Protein AF-A0A7J6NWR9-F1 (afdb_monomer_lite)

pLDDT: mean 88.53, std 12.67, range [28.81, 97.44]

Secondary structure (DSSP, 8-state):
-HHHHHHHHHHHHH-TTEEEEEEEE-TTTSTT-EEEEEEEETTT--EEEEEEEE-GGGEEEEEPTTS-EEEEE-HHHHHHHHHHHHTT--EEEEEHHHHHHS-HHHHHHHHHHHHHHHHTTPPPGGGS----

Foldseek 3Di:
DVLCVLVQVLCCVPPVQWGKDAQQDPCVPPNPDTARIFTAGPPVRHGLETEHEDDPQQWDWDQDPVRDTDIDGDPVVVVSVVVCVVVVHQYQYADVVVLVPDDPVCNNVLVVVQVVCSSVVHDGPNPPGPDD

Structure (mmCIF, N/CA/C/O backbone):
data_AF-A0A7J6NWR9-F1
#
_entry.id   AF-A0A7J6NWR9-F1
#
loop_
_atom_site.group_PDB
_atom_site.id
_atom_site.type_symbol
_atom_site.label_atom_id
_atom_site.label_alt_id
_atom_site.label_comp_id
_atom_site.label_asym_id
_atom_site.label_entity_id
_atom_site.label_seq_id
_atom_site.pdbx_PDB_ins_code
_atom_site.Cartn_x
_atom_site.Cartn_y
_atom_site.Cartn_z
_atom_site.occupancy
_atom_site.B_iso_or_equiv
_atom_site.auth_seq_id
_atom_site.auth_comp_id
_atom_site.auth_asym_id
_atom_site.auth_atom_id
_atom_site.pdbx_PDB_model_num
ATOM 1 N N . ASP A 1 1 ? 7.033 -8.228 5.589 1.00 71.69 1 ASP A N 1
ATOM 2 C CA . ASP A 1 1 ? 7.794 -8.089 6.857 1.00 71.69 1 ASP A CA 1
ATOM 3 C C . ASP A 1 1 ? 8.471 -6.745 7.090 1.00 71.69 1 ASP A C 1
ATOM 5 O O . ASP A 1 1 ? 8.156 -6.108 8.085 1.00 71.69 1 ASP A O 1
ATOM 9 N N . GLU A 1 2 ? 9.401 -6.280 6.249 1.00 83.56 2 GLU A N 1
ATOM 10 C CA . GLU A 1 2 ? 10.124 -5.022 6.541 1.00 83.56 2 GLU A CA 1
ATOM 11 C C . GLU A 1 2 ? 9.234 -3.775 6.543 1.00 83.56 2 GLU A C 1
ATOM 13 O O . GLU A 1 2 ? 9.378 -2.939 7.428 1.00 83.56 2 GLU A O 1
ATOM 18 N N . VAL A 1 3 ? 8.306 -3.663 5.585 1.00 87.50 3 VAL A N 1
ATOM 19 C CA . VAL A 1 3 ? 7.339 -2.551 5.535 1.00 87.50 3 VAL A CA 1
ATOM 20 C C . VAL A 1 3 ? 6.500 -2.528 6.814 1.00 87.50 3 VAL A C 1
ATOM 22 O O . VAL A 1 3 ? 6.427 -1.498 7.472 1.00 87.50 3 VAL A O 1
ATOM 25 N N . LEU A 1 4 ? 5.966 -3.682 7.230 1.00 89.19 4 LEU A N 1
ATOM 26 C CA . LEU A 1 4 ? 5.224 -3.842 8.487 1.00 89.19 4 LEU A CA 1
ATOM 27 C C . LEU A 1 4 ? 6.013 -3.358 9.712 1.00 89.19 4 LEU A C 1
ATOM 29 O O . LEU A 1 4 ? 5.463 -2.641 10.545 1.00 89.19 4 LEU A O 1
ATOM 33 N N . ARG A 1 5 ? 7.302 -3.712 9.814 1.00 89.75 5 ARG A N 1
ATOM 34 C CA . ARG A 1 5 ? 8.158 -3.317 10.950 1.00 89.75 5 ARG A CA 1
ATOM 35 C C . ARG A 1 5 ? 8.305 -1.805 11.097 1.00 89.75 5 ARG A C 1
ATOM 37 O O . ARG A 1 5 ? 8.461 -1.336 12.218 1.00 89.75 5 ARG A O 1
ATOM 44 N N . GLU A 1 6 ? 8.279 -1.061 9.994 1.00 91.25 6 GLU A N 1
ATOM 45 C CA . GLU A 1 6 ? 8.375 0.404 10.010 1.00 91.25 6 GLU A CA 1
ATOM 46 C C . GLU A 1 6 ? 6.980 1.063 10.084 1.00 91.25 6 GLU A C 1
ATOM 48 O O . GLU A 1 6 ? 6.818 2.112 10.708 1.00 91.25 6 GLU A O 1
ATOM 53 N N . LEU A 1 7 ? 5.953 0.427 9.508 1.00 92.94 7 LEU A N 1
ATOM 54 C CA . LEU A 1 7 ? 4.581 0.933 9.454 1.00 92.94 7 LEU A CA 1
ATOM 55 C C . LEU A 1 7 ? 3.865 0.862 10.810 1.00 92.94 7 LEU A C 1
ATOM 57 O O . LEU A 1 7 ? 3.240 1.836 11.214 1.00 92.94 7 LEU A O 1
ATOM 61 N N . VAL A 1 8 ? 3.974 -0.255 11.536 1.00 94.31 8 VAL A N 1
ATOM 62 C CA . VAL A 1 8 ? 3.314 -0.440 12.844 1.00 94.31 8 VAL A CA 1
ATOM 63 C C . VAL A 1 8 ? 3.684 0.649 13.864 1.00 94.31 8 VAL A C 1
ATOM 65 O O . VAL A 1 8 ? 2.764 1.275 14.397 1.00 94.31 8 VAL A O 1
ATOM 68 N N . PRO A 1 9 ? 4.975 0.938 14.143 1.00 93.38 9 PRO A N 1
ATOM 69 C CA . PRO A 1 9 ? 5.323 2.001 15.086 1.00 93.38 9 PRO A CA 1
ATOM 70 C C . PRO A 1 9 ? 4.899 3.382 14.573 1.00 93.38 9 PRO A C 1
ATOM 72 O O . PRO A 1 9 ? 4.400 4.191 15.347 1.00 93.38 9 PRO A O 1
ATOM 75 N N . LEU A 1 10 ? 5.025 3.648 13.267 1.00 93.31 10 LEU A N 1
ATOM 76 C CA . LEU A 1 10 ? 4.580 4.912 12.677 1.00 93.31 10 LEU A CA 1
ATOM 77 C C . LEU A 1 10 ? 3.078 5.151 12.894 1.00 93.31 10 LEU A C 1
ATOM 79 O O . LEU A 1 10 ? 2.683 6.242 13.305 1.00 93.31 10 LEU A O 1
ATOM 83 N N . VAL A 1 11 ? 2.254 4.136 12.625 1.00 94.31 11 VAL A N 1
ATOM 84 C CA . VAL A 1 11 ? 0.794 4.214 12.757 1.00 94.31 11 VAL A CA 1
ATOM 85 C C . VAL A 1 11 ? 0.387 4.349 14.215 1.00 94.31 11 VAL A C 1
ATOM 87 O O . VAL A 1 11 ? -0.440 5.198 14.530 1.00 94.31 11 VAL A O 1
ATOM 90 N N . SER A 1 12 ? 1.014 3.588 15.114 1.00 92.94 12 SER A N 1
ATOM 91 C CA . SER A 1 12 ? 0.764 3.713 16.552 1.00 92.94 12 SER A CA 1
ATOM 92 C C . SER A 1 12 ? 1.051 5.125 17.075 1.00 92.94 12 SER A C 1
ATOM 94 O O . SER A 1 12 ? 0.308 5.619 17.922 1.00 92.94 12 SER A O 1
ATOM 96 N N . ASP A 1 13 ? 2.103 5.774 16.570 1.00 93.12 13 ASP A N 1
ATOM 97 C CA . ASP A 1 13 ? 2.527 7.097 17.034 1.00 93.12 13 ASP A CA 1
ATOM 98 C C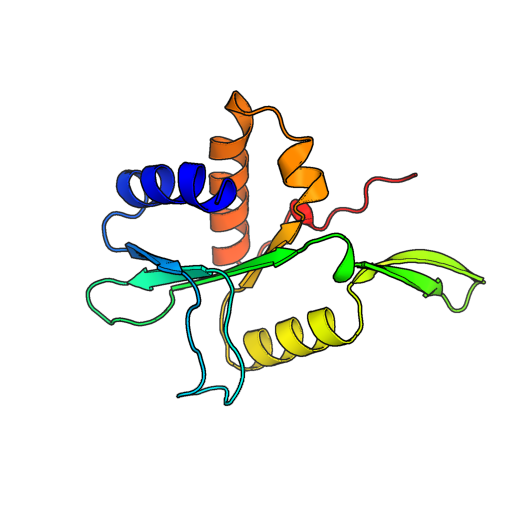 . ASP A 1 13 ? 1.670 8.235 16.452 1.00 93.12 13 ASP A C 1
ATOM 100 O O . ASP A 1 13 ? 1.339 9.186 17.160 1.00 93.12 13 ASP A O 1
ATOM 104 N N . LEU A 1 14 ? 1.330 8.172 15.159 1.00 91.44 14 LEU A N 1
ATOM 105 C CA . LEU A 1 14 ? 0.682 9.282 14.442 1.00 91.44 14 LEU A CA 1
ATOM 106 C C . LEU A 1 14 ? -0.830 9.117 14.265 1.00 91.44 14 LEU A C 1
ATOM 108 O O . LEU A 1 14 ? -1.548 10.113 14.174 1.00 91.44 14 LEU A O 1
ATOM 112 N N . TYR A 1 15 ? -1.319 7.879 14.226 1.00 92.44 15 TYR A N 1
ATOM 113 C CA . TYR A 1 15 ? -2.712 7.542 13.939 1.00 92.44 15 TYR A CA 1
ATOM 114 C C . TYR A 1 15 ? -3.247 6.565 15.002 1.00 92.44 15 TYR A C 1
ATOM 116 O O . TYR A 1 15 ? -3.603 5.432 14.688 1.00 92.44 15 TYR A O 1
ATOM 124 N N . PRO A 1 16 ? -3.349 6.970 16.285 1.00 92.25 16 PRO A N 1
ATOM 125 C CA . PRO A 1 16 ? -3.623 6.047 17.395 1.00 92.25 16 PRO A CA 1
ATOM 126 C C . PRO A 1 16 ? -4.985 5.335 17.305 1.00 92.25 16 PRO A C 1
ATOM 128 O O . PRO A 1 16 ? -5.174 4.261 17.890 1.00 92.25 16 PRO A O 1
ATOM 131 N N . ARG A 1 17 ? -5.939 5.916 16.565 1.00 95.75 17 ARG A N 1
ATOM 132 C CA . ARG A 1 17 ? -7.258 5.323 16.288 1.00 95.75 17 ARG A CA 1
ATOM 133 C C . ARG A 1 17 ? -7.215 4.212 15.248 1.00 95.75 17 ARG A C 1
ATOM 135 O O . ARG A 1 17 ? -8.175 3.458 15.150 1.00 95.75 17 ARG A O 1
ATOM 142 N N . TRP A 1 18 ? -6.127 4.104 14.500 1.00 96.94 18 TRP A N 1
ATOM 143 C CA . TRP A 1 18 ? -5.966 3.112 13.455 1.00 96.94 18 TRP A CA 1
ATOM 144 C C . TRP A 1 18 ? -5.114 1.943 13.938 1.00 96.94 18 TRP A C 1
ATOM 146 O O . TRP A 1 18 ? -4.326 2.053 14.884 1.00 96.94 18 TRP A O 1
ATOM 156 N N . GLU A 1 19 ? -5.293 0.799 13.297 1.00 96.44 19 GLU A N 1
ATOM 157 C CA . GLU A 1 19 ? -4.421 -0.363 13.417 1.00 96.44 19 GLU A CA 1
ATOM 158 C C . GLU A 1 19 ? -3.961 -0.838 12.043 1.00 96.44 19 GLU A C 1
ATOM 160 O O . GLU A 1 19 ? -4.622 -0.596 11.036 1.00 96.44 19 GLU A O 1
ATOM 165 N N . VAL A 1 20 ? -2.812 -1.512 12.017 1.00 96.88 20 VAL A N 1
ATOM 166 C CA . VAL A 1 20 ? -2.283 -2.144 10.809 1.00 96.88 20 VAL A CA 1
ATOM 167 C C . VAL A 1 20 ? -2.776 -3.584 10.779 1.00 96.88 20 VAL A C 1
ATOM 169 O O . VAL A 1 20 ? -2.491 -4.346 11.702 1.00 96.88 20 VAL A O 1
ATOM 172 N N . VAL A 1 21 ? -3.486 -3.958 9.720 1.00 96.19 21 VAL A N 1
ATOM 173 C CA . VAL A 1 21 ? -3.963 -5.323 9.475 1.00 96.19 21 VAL A CA 1
ATOM 174 C C . VAL A 1 21 ? -3.255 -5.868 8.242 1.00 96.19 21 VAL A C 1
ATOM 176 O O . VAL A 1 21 ? -3.162 -5.173 7.235 1.00 96.19 21 VAL A O 1
ATOM 179 N N . SER A 1 22 ? -2.736 -7.091 8.324 1.00 95.56 22 SER A N 1
ATOM 180 C CA . SER A 1 22 ? -2.167 -7.805 7.179 1.00 95.56 22 SER A CA 1
ATOM 181 C C . SER A 1 22 ? -3.203 -8.668 6.485 1.00 95.56 22 SER A C 1
ATOM 183 O O . SER A 1 22 ? -4.062 -9.222 7.166 1.00 95.56 22 SER A O 1
ATOM 185 N N . GLU A 1 23 ? -3.066 -8.818 5.167 1.00 94.69 23 GLU A N 1
ATOM 186 C CA . GLU A 1 23 ? -3.939 -9.650 4.331 1.00 94.69 23 GLU A CA 1
ATOM 187 C C . GLU A 1 23 ? -5.416 -9.256 4.515 1.00 94.69 23 GLU A C 1
ATOM 189 O O . GLU A 1 23 ? -6.266 -10.061 4.894 1.00 94.69 23 GLU A O 1
ATOM 194 N N . TYR A 1 24 ? -5.717 -7.967 4.315 1.00 95.50 24 TYR A N 1
ATOM 195 C CA . TYR A 1 24 ? -7.057 -7.432 4.537 1.00 95.50 24 TYR A CA 1
ATOM 196 C C . TYR A 1 24 ? -8.002 -7.877 3.418 1.00 95.50 24 TYR A C 1
ATOM 198 O O . TYR A 1 24 ? -7.867 -7.460 2.265 1.00 95.50 24 TYR A O 1
ATOM 206 N N . ASP A 1 25 ? -8.967 -8.721 3.773 1.00 95.50 25 ASP A N 1
ATOM 207 C CA . ASP A 1 25 ? -9.960 -9.259 2.850 1.00 95.50 25 ASP A CA 1
ATOM 208 C C . ASP A 1 25 ? -11.089 -8.249 2.591 1.00 95.50 25 ASP A C 1
ATOM 210 O O . ASP A 1 25 ? -11.853 -7.891 3.491 1.00 95.50 25 ASP A O 1
ATOM 214 N N . LEU A 1 26 ? -11.211 -7.810 1.337 1.00 94.25 26 LEU A N 1
ATOM 215 C CA . LEU A 1 26 ? -12.264 -6.906 0.878 1.00 94.25 26 LEU A CA 1
ATOM 216 C C . LEU A 1 26 ? -13.506 -7.647 0.374 1.00 94.25 26 LEU A C 1
ATOM 218 O O . LEU A 1 26 ? -14.428 -7.001 -0.119 1.00 94.25 26 LEU A O 1
ATOM 222 N N . SER A 1 27 ? -13.575 -8.976 0.489 1.00 91.25 27 SER A N 1
ATOM 223 C CA . SER A 1 27 ? -14.594 -9.799 -0.179 1.00 91.25 27 SER A CA 1
ATOM 224 C C . SER A 1 27 ? -16.047 -9.470 0.169 1.00 91.25 27 SER A C 1
ATOM 226 O O . SER A 1 27 ? -16.946 -9.847 -0.583 1.00 91.25 27 SER A O 1
ATOM 228 N N . SER A 1 28 ? -16.301 -8.762 1.272 1.00 88.94 28 SER A N 1
ATOM 229 C CA . SER A 1 28 ? -17.638 -8.272 1.626 1.00 88.94 28 SER A CA 1
ATOM 230 C C . SER A 1 28 ? -18.168 -7.199 0.664 1.00 88.94 28 SER A C 1
ATOM 232 O O . SER A 1 28 ? -19.377 -7.139 0.448 1.00 88.94 28 SER A O 1
ATOM 234 N N . ASP A 1 29 ? -17.290 -6.391 0.062 1.00 90.69 29 ASP A N 1
ATOM 235 C CA . ASP A 1 29 ? -17.640 -5.350 -0.921 1.00 90.69 29 ASP A CA 1
ATOM 236 C C . ASP A 1 29 ? -17.073 -5.652 -2.322 1.00 90.69 29 ASP A C 1
ATOM 238 O O . ASP A 1 29 ? -17.720 -5.421 -3.352 1.00 90.69 29 ASP A O 1
ATOM 242 N N . VAL A 1 30 ? -15.874 -6.236 -2.368 1.00 92.44 30 VAL A N 1
ATOM 243 C CA . VAL A 1 30 ? -15.134 -6.580 -3.584 1.00 92.44 30 VAL A CA 1
ATOM 244 C C . VAL A 1 30 ? -14.708 -8.052 -3.537 1.00 92.44 30 VAL A C 1
ATOM 246 O O . VAL A 1 30 ? -13.589 -8.363 -3.125 1.00 92.44 30 VAL A O 1
ATOM 249 N N . PRO A 1 31 ? -15.586 -8.984 -3.958 1.00 92.38 31 PRO A N 1
ATOM 250 C CA . PRO A 1 31 ? -15.316 -10.417 -3.890 1.00 92.38 31 PRO A CA 1
ATOM 251 C C . PRO A 1 31 ? -13.990 -10.815 -4.545 1.00 92.38 31 PRO A C 1
ATOM 253 O O . PRO A 1 31 ? -13.750 -10.505 -5.713 1.00 92.38 31 PRO A O 1
ATOM 256 N N . GLY A 1 32 ? -13.159 -11.551 -3.801 1.00 90.75 32 GLY A N 1
ATOM 257 C CA . GLY A 1 32 ? -11.907 -12.115 -4.308 1.00 90.75 32 GLY A CA 1
ATOM 258 C C . GLY A 1 32 ? -10.722 -11.150 -4.332 1.00 90.75 32 GLY A C 1
ATOM 259 O O . GLY A 1 32 ? -9.691 -11.498 -4.905 1.00 90.75 32 GLY A O 1
ATOM 260 N N . VAL A 1 33 ? -10.848 -9.964 -3.729 1.00 93.25 33 VAL A N 1
ATOM 261 C CA . VAL A 1 33 ? -9.732 -9.029 -3.549 1.00 93.25 33 VAL A CA 1
ATOM 262 C C . VAL A 1 33 ? -9.259 -9.072 -2.100 1.00 93.25 33 VAL A C 1
ATOM 264 O O . VAL A 1 33 ? -10.029 -8.826 -1.175 1.00 93.25 33 VAL A O 1
ATOM 267 N N . VAL A 1 34 ? -7.971 -9.353 -1.926 1.00 94.56 34 VAL A N 1
ATOM 268 C CA . VAL A 1 34 ? -7.259 -9.274 -0.650 1.00 94.56 34 VAL A CA 1
ATOM 269 C C . VAL A 1 34 ? -6.091 -8.327 -0.859 1.00 94.56 34 VAL A C 1
ATOM 271 O O . VAL A 1 34 ? -5.340 -8.508 -1.816 1.00 94.56 34 VAL A O 1
ATOM 274 N N . CYS A 1 35 ? -5.961 -7.331 0.011 1.00 94.38 35 CYS A N 1
ATOM 275 C CA . CYS A 1 35 ? -4.830 -6.410 -0.010 1.00 94.38 35 CYS A CA 1
ATOM 276 C C . CYS A 1 35 ? -3.740 -6.879 0.946 1.00 94.38 35 CYS A C 1
ATOM 278 O O . CYS A 1 35 ? -4.047 -7.364 2.039 1.00 94.38 35 CYS A O 1
ATOM 280 N N . ASP A 1 36 ? -2.474 -6.667 0.582 1.00 94.94 36 ASP A N 1
ATOM 281 C CA . ASP A 1 36 ? -1.336 -7.034 1.433 1.00 94.94 36 ASP A CA 1
ATOM 282 C C . ASP A 1 36 ? -1.466 -6.463 2.851 1.00 94.94 36 ASP A C 1
ATOM 284 O O . ASP A 1 36 ? -1.188 -7.150 3.838 1.00 94.94 36 ASP A O 1
ATOM 288 N N . LEU A 1 37 ? -1.883 -5.198 2.959 1.00 96.50 37 LEU A N 1
ATOM 289 C CA . LEU A 1 37 ? -1.997 -4.458 4.210 1.00 96.50 37 LEU A CA 1
ATOM 290 C C . LEU A 1 37 ? -3.176 -3.470 4.169 1.00 96.50 37 LEU A C 1
ATOM 292 O O . LEU A 1 37 ? -3.537 -2.940 3.119 1.00 96.50 37 LEU A O 1
ATOM 296 N N . ALA A 1 38 ? -3.726 -3.144 5.336 1.00 97.00 38 ALA A N 1
ATOM 297 C CA . ALA A 1 38 ? -4.682 -2.055 5.510 1.00 97.00 38 ALA A CA 1
ATOM 298 C C . ALA A 1 38 ? -4.439 -1.292 6.817 1.00 97.00 38 ALA A C 1
ATOM 300 O O . ALA A 1 38 ? -4.062 -1.873 7.837 1.00 97.00 38 ALA A O 1
ATOM 301 N N . LEU A 1 39 ? -4.695 0.015 6.788 1.00 97.38 39 LEU A N 1
ATOM 302 C CA . LEU A 1 39 ? -4.893 0.839 7.974 1.00 97.38 39 LEU A CA 1
ATOM 303 C C . LEU A 1 39 ? -6.392 0.899 8.251 1.00 97.38 39 LEU A C 1
ATOM 305 O O . LEU A 1 39 ? -7.157 1.383 7.419 1.00 97.38 39 LEU A O 1
ATOM 309 N N . VAL A 1 40 ? -6.809 0.381 9.401 1.00 97.44 40 VAL A N 1
ATOM 310 C CA . VAL A 1 40 ? -8.222 0.187 9.746 1.00 97.44 40 VAL A CA 1
ATOM 311 C C . VAL A 1 40 ? -8.562 1.020 10.970 1.00 97.44 40 VAL A C 1
ATOM 313 O O . VAL A 1 40 ? -7.839 0.966 11.966 1.00 97.44 40 VAL A O 1
ATOM 316 N N . ASP A 1 41 ? -9.666 1.765 10.935 1.00 96.56 41 ASP A N 1
ATOM 317 C CA . ASP A 1 41 ? -10.157 2.449 12.130 1.00 96.56 41 ASP A CA 1
ATOM 318 C C . ASP A 1 41 ? -10.656 1.422 13.159 1.00 96.56 41 ASP A C 1
ATOM 320 O O . ASP A 1 41 ? -11.524 0.586 12.890 1.00 96.56 41 ASP A O 1
ATOM 324 N N . LYS A 1 42 ? -10.102 1.482 14.374 1.00 95.38 42 LYS A N 1
ATOM 325 C CA . LYS A 1 42 ? -10.386 0.521 15.451 1.00 95.38 42 LYS A CA 1
ATOM 326 C C . LYS A 1 42 ? -11.848 0.536 15.899 1.00 95.38 42 LYS A C 1
ATOM 328 O O . LYS A 1 42 ? -12.306 -0.456 16.462 1.00 95.38 42 LYS A O 1
ATOM 333 N N . THR A 1 43 ? -12.562 1.638 15.678 1.00 95.75 43 THR A N 1
ATOM 334 C CA . THR A 1 43 ? -13.947 1.834 16.119 1.00 95.75 43 THR A CA 1
ATOM 335 C C . THR A 1 43 ? -14.926 1.340 15.064 1.00 95.75 43 THR A C 1
ATOM 337 O O . THR A 1 43 ? -15.822 0.559 15.373 1.00 95.75 43 THR A O 1
ATOM 340 N N . THR A 1 44 ? -14.765 1.785 13.817 1.00 95.31 44 THR A N 1
ATOM 341 C CA . THR A 1 44 ? -15.695 1.464 12.721 1.00 95.31 44 THR A CA 1
ATOM 342 C C . THR A 1 44 ? -15.376 0.133 12.047 1.00 95.31 44 THR A C 1
ATOM 344 O O . THR A 1 44 ? -16.228 -0.416 11.344 1.00 95.31 44 THR A O 1
ATOM 347 N N . ARG A 1 45 ? -14.156 -0.386 12.256 1.00 92.81 45 ARG A N 1
ATOM 348 C CA . ARG A 1 45 ? -13.586 -1.551 11.562 1.00 92.81 45 ARG A CA 1
ATOM 349 C C . ARG A 1 45 ? -13.487 -1.372 10.043 1.00 92.81 45 ARG A C 1
ATOM 351 O O . ARG A 1 45 ? -13.285 -2.357 9.334 1.00 92.81 45 ARG A O 1
ATOM 358 N N . GLN A 1 46 ? -13.616 -0.140 9.552 1.00 94.25 46 GLN A N 1
ATOM 359 C CA . GLN A 1 46 ? -13.513 0.188 8.133 1.00 94.25 46 GLN A CA 1
ATOM 360 C C . GLN A 1 46 ? -12.066 0.525 7.752 1.00 94.25 46 GLN A C 1
ATOM 362 O O . GLN A 1 46 ? -11.334 1.082 8.579 1.00 94.25 46 GLN A O 1
ATOM 367 N N . PRO A 1 47 ? -11.636 0.190 6.523 1.00 95.81 47 PRO A N 1
ATOM 368 C CA . PRO A 1 47 ? -10.314 0.549 6.043 1.00 95.81 47 PRO A CA 1
ATOM 369 C C . PRO A 1 47 ? -10.281 2.035 5.662 1.00 95.81 47 PRO A C 1
ATOM 371 O O . PRO A 1 47 ? -11.115 2.522 4.904 1.00 95.81 47 PRO A O 1
ATOM 374 N N . GLU A 1 48 ? -9.282 2.741 6.173 1.00 96.19 48 GLU A N 1
ATOM 375 C CA . GLU A 1 48 ? -9.009 4.152 5.874 1.00 96.19 48 GLU A CA 1
ATOM 376 C C . GLU A 1 48 ? -7.974 4.281 4.749 1.00 96.19 48 GLU A C 1
ATOM 378 O O . GLU A 1 48 ? -8.001 5.217 3.951 1.00 96.19 48 GLU A O 1
ATOM 383 N N . LEU A 1 49 ? -7.065 3.306 4.662 1.00 97.12 49 LEU A N 1
ATOM 384 C CA . LEU A 1 49 ? -6.073 3.195 3.601 1.00 97.12 49 LEU A CA 1
ATOM 385 C C . LEU A 1 49 ? -5.739 1.727 3.353 1.00 97.12 49 LEU A C 1
ATOM 387 O O . LEU A 1 49 ? -5.387 1.003 4.281 1.00 97.12 49 LEU A O 1
ATOM 391 N N . LEU A 1 50 ? -5.782 1.308 2.097 1.00 97.19 50 LEU A N 1
ATOM 392 C CA . LEU A 1 50 ? -5.253 0.025 1.651 1.00 97.19 50 LEU A CA 1
ATOM 393 C C . LEU A 1 50 ? -3.814 0.210 1.176 1.00 97.19 50 LEU A C 1
ATOM 395 O O . LEU A 1 50 ? -3.462 1.266 0.645 1.00 97.19 50 LEU A O 1
ATOM 399 N N . ILE A 1 51 ? -2.977 -0.802 1.376 1.00 96.00 51 ILE A N 1
ATOM 400 C CA . ILE A 1 51 ? -1.562 -0.758 1.024 1.00 96.00 51 ILE A CA 1
ATOM 401 C C . ILE A 1 51 ? -1.176 -2.051 0.296 1.00 96.00 51 ILE A C 1
ATOM 403 O O . ILE A 1 51 ? -1.376 -3.138 0.830 1.00 96.00 51 ILE A O 1
ATOM 407 N N . GLU A 1 52 ? -0.569 -1.916 -0.884 1.00 94.75 52 GLU A N 1
ATOM 408 C CA . GLU A 1 52 ? 0.005 -3.023 -1.670 1.00 94.75 52 GLU A CA 1
ATOM 409 C C . GLU A 1 52 ? 1.531 -2.912 -1.702 1.00 94.75 52 GLU A C 1
ATOM 411 O O . GLU A 1 52 ? 2.075 -1.819 -1.901 1.00 94.75 52 GLU A O 1
ATOM 416 N N . ALA A 1 53 ? 2.236 -4.028 -1.515 1.00 93.00 53 ALA A N 1
ATOM 417 C CA . ALA A 1 53 ? 3.689 -4.099 -1.604 1.00 93.00 53 ALA A CA 1
ATOM 418 C C . ALA A 1 53 ? 4.111 -4.663 -2.969 1.00 93.00 53 ALA A C 1
ATOM 420 O O . ALA A 1 53 ? 4.354 -5.859 -3.151 1.00 93.00 53 ALA A O 1
ATOM 421 N N . ASP A 1 54 ? 4.289 -3.773 -3.941 1.00 92.44 54 ASP A N 1
ATOM 422 C CA . ASP A 1 54 ? 4.596 -4.162 -5.309 1.00 92.44 54 ASP A CA 1
ATOM 423 C C . ASP A 1 54 ? 6.039 -4.679 -5.448 1.00 92.44 54 ASP A C 1
ATOM 425 O O . ASP A 1 54 ? 7.034 -3.947 -5.470 1.00 92.44 54 ASP A O 1
ATOM 429 N N . GLY A 1 55 ? 6.159 -6.003 -5.529 1.00 90.94 55 GLY A N 1
ATOM 430 C CA . GLY A 1 55 ? 7.348 -6.725 -5.988 1.00 90.94 55 GLY A CA 1
ATOM 431 C C . GLY A 1 55 ? 7.666 -6.547 -7.476 1.00 90.94 55 GLY A C 1
ATOM 432 O O . GLY A 1 55 ? 6.826 -6.121 -8.259 1.00 90.94 55 GLY A O 1
ATOM 433 N N . ALA A 1 56 ? 8.856 -6.994 -7.894 1.00 88.56 56 ALA A N 1
ATOM 434 C CA . ALA A 1 56 ? 9.286 -6.990 -9.299 1.00 88.56 56 ALA A CA 1
ATOM 435 C C . ALA A 1 56 ? 8.302 -7.690 -10.261 1.00 88.56 56 ALA A C 1
ATOM 437 O O . ALA A 1 56 ? 8.217 -7.312 -11.422 1.00 88.56 56 ALA A O 1
ATOM 438 N N . ALA A 1 57 ? 7.545 -8.682 -9.777 1.00 90.44 57 ALA A N 1
ATOM 439 C CA . ALA A 1 57 ? 6.537 -9.395 -10.562 1.00 90.44 57 ALA A CA 1
ATOM 440 C C . ALA A 1 57 ? 5.334 -8.525 -10.975 1.00 90.44 57 ALA A C 1
ATOM 442 O O . ALA A 1 57 ? 4.645 -8.882 -11.923 1.00 90.44 57 ALA A O 1
ATOM 443 N N . HIS A 1 58 ? 5.102 -7.397 -10.299 1.00 92.12 58 HIS A N 1
ATOM 444 C CA . HIS A 1 58 ? 4.008 -6.469 -10.600 1.00 92.12 58 HIS A CA 1
ATOM 445 C C . HIS A 1 58 ? 4.377 -5.437 -11.665 1.00 92.12 58 HIS A C 1
ATOM 447 O O . HIS A 1 58 ? 3.543 -4.609 -12.024 1.00 92.12 58 HIS A O 1
ATOM 453 N N . PHE A 1 59 ? 5.616 -5.461 -12.164 1.00 90.81 59 PHE A N 1
ATOM 454 C CA . PHE A 1 59 ? 6.105 -4.506 -13.147 1.00 90.81 59 PHE A CA 1
ATOM 455 C C . PHE A 1 59 ? 6.474 -5.198 -14.456 1.00 90.81 59 PHE A C 1
ATOM 457 O O . PHE A 1 59 ? 7.074 -6.272 -14.480 1.00 90.81 59 PHE A O 1
ATOM 464 N N . VAL A 1 60 ? 6.149 -4.543 -15.565 1.00 92.25 60 VAL A N 1
ATOM 465 C CA . VAL A 1 60 ? 6.456 -4.991 -16.923 1.00 92.25 60 VAL A CA 1
ATOM 466 C C . VAL A 1 60 ? 6.974 -3.824 -17.755 1.00 92.25 60 VAL A C 1
ATOM 468 O O . VAL A 1 60 ? 6.681 -2.659 -17.487 1.00 92.25 60 VAL A O 1
ATOM 471 N N . HIS A 1 61 ? 7.745 -4.129 -18.796 1.00 90.75 61 HIS A N 1
ATOM 472 C CA . HIS A 1 61 ? 8.091 -3.127 -19.796 1.00 90.75 61 HIS A CA 1
ATOM 473 C C . HIS A 1 61 ? 6.925 -2.951 -20.765 1.00 90.75 61 HIS A C 1
ATOM 475 O O . HIS A 1 61 ? 6.669 -3.808 -21.612 1.00 90.75 61 HIS A O 1
ATOM 481 N N . CYS A 1 62 ? 6.237 -1.823 -20.644 1.00 86.56 62 CYS A N 1
ATOM 482 C CA . CYS A 1 62 ? 5.216 -1.399 -21.584 1.00 86.56 62 CYS A CA 1
ATOM 483 C C . CYS A 1 62 ? 5.889 -0.769 -22.805 1.00 86.56 62 CYS A C 1
ATOM 485 O O . CYS A 1 62 ? 6.813 0.035 -22.663 1.00 86.56 62 CYS A O 1
ATOM 487 N N . VAL A 1 63 ? 5.416 -1.135 -23.995 1.00 89.38 63 VAL A N 1
ATOM 488 C CA . VAL A 1 63 ? 5.797 -0.490 -25.255 1.00 89.38 63 VAL A CA 1
ATOM 489 C C . VAL A 1 63 ? 4.681 0.474 -25.628 1.00 89.38 63 VAL A C 1
ATOM 491 O O . VAL A 1 63 ? 3.529 0.055 -25.749 1.00 89.38 63 VAL A O 1
ATOM 494 N N . GLU A 1 64 ? 5.004 1.754 -25.764 1.00 86.50 64 GLU A N 1
ATOM 495 C CA . GLU A 1 64 ? 4.040 2.773 -26.175 1.00 86.50 64 GLU A CA 1
ATOM 496 C C . GLU A 1 64 ? 3.863 2.801 -27.699 1.00 86.50 64 GLU A C 1
ATOM 498 O O . GLU A 1 64 ? 4.633 2.200 -28.451 1.00 86.50 64 GLU A O 1
ATOM 503 N N . SER A 1 65 ? 2.827 3.500 -28.174 1.00 88.81 65 SER A N 1
ATOM 504 C CA . SER A 1 65 ? 2.495 3.590 -29.605 1.00 88.81 65 SER A CA 1
ATOM 505 C C . SER A 1 65 ? 3.605 4.220 -30.454 1.00 88.81 65 SE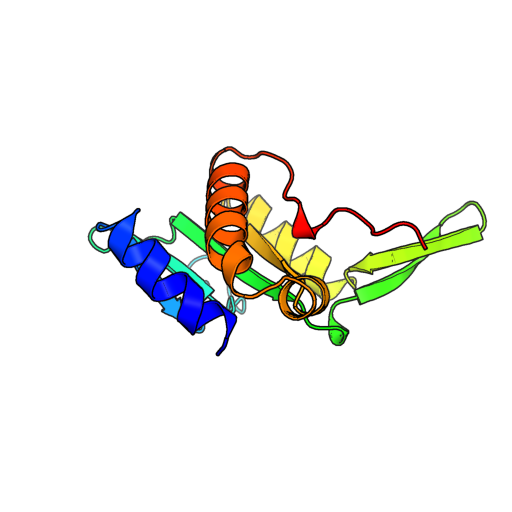R A C 1
ATOM 507 O O . SER A 1 65 ? 3.651 3.992 -31.660 1.00 88.81 65 SER A O 1
ATOM 509 N N . ASP A 1 66 ? 4.492 5.005 -29.839 1.00 90.62 66 ASP A N 1
ATOM 510 C CA . ASP A 1 66 ? 5.673 5.602 -30.472 1.00 90.62 66 ASP A CA 1
ATOM 511 C C . ASP A 1 66 ? 6.905 4.670 -30.467 1.00 90.62 66 ASP A C 1
ATOM 513 O O . ASP A 1 66 ? 7.965 5.031 -30.977 1.00 90.62 66 ASP A O 1
ATOM 517 N N . GLY A 1 67 ? 6.769 3.460 -29.914 1.00 87.06 67 GLY A N 1
ATOM 518 C CA . GLY A 1 67 ? 7.830 2.462 -29.794 1.00 87.06 67 GLY A CA 1
ATOM 519 C C . GLY A 1 67 ? 8.748 2.651 -28.583 1.00 87.06 67 GLY A C 1
ATOM 520 O O . GLY A 1 67 ? 9.635 1.817 -28.368 1.00 87.06 67 GLY A O 1
ATOM 521 N N . SER A 1 68 ? 8.548 3.699 -27.778 1.00 89.94 68 SER A N 1
ATOM 522 C CA . SER A 1 68 ? 9.286 3.892 -26.533 1.00 89.94 68 SER A CA 1
ATOM 523 C C . SER A 1 68 ? 8.934 2.805 -25.513 1.00 89.94 68 SER A C 1
ATOM 525 O O . SER A 1 68 ? 7.866 2.185 -25.554 1.00 89.94 68 SER A O 1
ATOM 527 N N . ARG A 1 69 ? 9.874 2.517 -24.606 1.00 88.38 69 ARG A N 1
ATOM 528 C CA . ARG A 1 69 ? 9.684 1.540 -23.531 1.00 88.38 69 ARG A CA 1
ATOM 529 C C . ARG A 1 69 ? 9.693 2.249 -22.197 1.00 88.38 69 ARG A C 1
ATOM 531 O O . ARG A 1 69 ? 10.642 2.965 -21.893 1.00 88.38 69 ARG A O 1
ATOM 538 N N . ARG A 1 70 ? 8.702 1.953 -21.364 1.00 88.00 70 ARG A N 1
ATOM 539 C CA . ARG A 1 70 ? 8.687 2.380 -19.965 1.00 88.00 70 ARG A CA 1
ATOM 540 C C . ARG A 1 70 ? 8.383 1.217 -19.046 1.00 88.00 70 ARG A C 1
ATOM 542 O O . ARG A 1 70 ? 7.668 0.290 -19.421 1.00 88.00 70 ARG A O 1
ATOM 549 N N . LEU A 1 71 ? 8.929 1.270 -17.838 1.00 86.44 71 LEU A N 1
ATOM 550 C CA . LEU A 1 71 ? 8.473 0.387 -16.778 1.00 86.44 71 LEU A CA 1
ATOM 551 C C . LEU A 1 71 ? 7.075 0.851 -16.350 1.00 86.44 71 LEU A C 1
ATOM 553 O O . LEU A 1 71 ? 6.862 2.029 -16.062 1.00 86.44 71 LEU A O 1
ATOM 557 N N . GLY A 1 72 ? 6.116 -0.062 -16.369 1.00 87.00 72 GLY A N 1
ATOM 558 C CA . GLY A 1 72 ? 4.756 0.153 -15.894 1.00 87.00 72 GLY A CA 1
ATOM 559 C C . GLY A 1 72 ? 4.322 -1.013 -15.023 1.00 87.00 72 GLY A C 1
ATOM 560 O O . GLY A 1 72 ? 5.031 -2.013 -14.920 1.00 87.00 72 GLY A O 1
ATOM 561 N N . GLN A 1 73 ? 3.164 -0.888 -14.386 1.00 89.50 73 GLN A N 1
ATOM 562 C CA . GLN A 1 73 ? 2.554 -2.030 -13.718 1.00 89.50 73 GLN A CA 1
ATOM 563 C C . GLN A 1 73 ? 1.982 -3.007 -14.737 1.00 89.50 73 GLN A C 1
ATOM 565 O O . GLN A 1 73 ? 1.608 -2.629 -15.851 1.00 89.50 73 GLN A O 1
ATOM 570 N N . ASP A 1 74 ? 1.918 -4.272 -14.345 1.00 92.31 74 ASP A N 1
ATOM 571 C CA . ASP A 1 74 ? 1.239 -5.279 -15.137 1.00 92.31 74 ASP A CA 1
ATOM 572 C C . ASP A 1 74 ? -0.284 -5.035 -15.168 1.00 92.31 74 ASP A C 1
ATOM 574 O O . ASP A 1 74 ? -0.858 -4.266 -14.387 1.00 92.31 74 ASP A O 1
ATOM 578 N N . GLY A 1 75 ? -0.965 -5.700 -16.102 1.00 92.19 75 GLY A N 1
ATOM 579 C CA . GLY A 1 75 ? -2.406 -5.523 -16.266 1.00 92.19 75 GLY A CA 1
ATOM 580 C C . GLY A 1 75 ? -3.235 -5.990 -15.064 1.00 92.19 75 GLY A C 1
ATOM 581 O O . GLY A 1 75 ? -4.350 -5.504 -14.889 1.00 92.19 75 GLY A O 1
ATOM 582 N N . LYS A 1 76 ? -2.727 -6.913 -14.237 1.00 92.38 76 LYS A N 1
ATOM 583 C CA . LYS A 1 76 ? -3.446 -7.424 -13.060 1.00 92.38 76 LYS A CA 1
ATOM 584 C C . LYS A 1 76 ? -3.387 -6.412 -11.923 1.00 92.38 76 LYS A C 1
ATOM 586 O O . LYS A 1 76 ? -4.428 -6.103 -11.348 1.00 92.38 76 LYS A O 1
ATOM 591 N N . THR A 1 77 ? -2.208 -5.859 -11.657 1.00 92.56 77 THR A N 1
ATOM 592 C CA . THR A 1 77 ? -1.993 -4.798 -10.675 1.00 92.56 77 THR A CA 1
ATOM 593 C C . THR A 1 77 ? -2.806 -3.559 -11.035 1.00 92.56 77 THR A C 1
ATOM 595 O O . THR A 1 77 ? -3.530 -3.035 -10.189 1.00 92.56 77 THR A O 1
ATOM 598 N N . GLU A 1 78 ? -2.781 -3.125 -12.299 1.00 92.38 78 GLU A N 1
ATOM 599 C CA . GLU A 1 78 ? -3.595 -1.985 -12.748 1.00 92.38 78 GLU A CA 1
ATOM 600 C C . GLU A 1 78 ? -5.101 -2.254 -12.628 1.00 92.38 78 GLU A C 1
ATOM 602 O O . GLU A 1 78 ? -5.865 -1.385 -12.198 1.00 92.38 78 GLU A O 1
ATOM 607 N N . LEU A 1 79 ? -5.550 -3.467 -12.968 1.00 92.44 79 LEU A N 1
ATOM 608 C CA . LEU A 1 79 ? -6.953 -3.845 -12.826 1.00 92.44 79 LEU A CA 1
ATOM 609 C C . LEU A 1 79 ? -7.400 -3.820 -11.358 1.00 92.44 79 LEU A C 1
ATOM 611 O O . LEU A 1 79 ? -8.440 -3.230 -11.062 1.00 92.44 79 LEU A O 1
ATOM 615 N N . LEU A 1 80 ? -6.615 -4.401 -10.445 1.00 92.56 80 LEU A N 1
ATOM 616 C CA . LEU A 1 80 ? -6.889 -4.384 -9.005 1.00 92.56 80 LEU A CA 1
ATOM 617 C C . LEU A 1 80 ? -6.985 -2.948 -8.482 1.00 92.56 80 LEU A C 1
ATOM 619 O O . LEU A 1 80 ? -7.998 -2.570 -7.892 1.00 92.56 80 LEU A O 1
ATOM 623 N N . ARG A 1 81 ? -5.990 -2.110 -8.793 1.00 92.06 81 ARG A N 1
ATOM 624 C CA . ARG A 1 81 ? -5.973 -0.693 -8.401 1.00 92.06 81 ARG A CA 1
ATOM 625 C C . ARG A 1 81 ? -7.208 0.048 -8.892 1.00 92.06 81 ARG A C 1
ATOM 627 O O . ARG A 1 81 ? -7.791 0.847 -8.159 1.00 92.06 81 ARG A O 1
ATOM 634 N N . ARG A 1 82 ? -7.637 -0.217 -10.128 1.00 91.94 82 ARG A N 1
ATOM 635 C CA . ARG A 1 82 ? -8.837 0.400 -10.698 1.00 91.94 82 ARG A CA 1
ATOM 636 C C . ARG A 1 82 ? -10.110 -0.057 -9.992 1.00 91.94 82 ARG A C 1
ATOM 638 O O . ARG A 1 82 ? -10.957 0.787 -9.715 1.00 91.94 82 ARG A O 1
ATOM 645 N N . ILE A 1 83 ? -10.250 -1.349 -9.696 1.00 93.25 83 ILE A N 1
ATOM 646 C CA . ILE A 1 83 ? -11.410 -1.894 -8.972 1.00 93.25 83 ILE A CA 1
ATOM 647 C C . ILE A 1 83 ? -11.523 -1.251 -7.587 1.00 93.25 83 ILE A C 1
ATOM 649 O O . ILE A 1 83 ? -12.584 -0.738 -7.235 1.00 93.25 83 ILE A O 1
ATOM 653 N N . VAL A 1 84 ? -10.418 -1.222 -6.842 1.00 93.62 84 VAL A N 1
ATOM 654 C CA . VAL A 1 84 ? -10.344 -0.650 -5.493 1.00 93.62 84 VAL A CA 1
ATOM 655 C C . VAL A 1 84 ? -10.708 0.842 -5.504 1.00 93.62 84 VAL A C 1
ATOM 657 O O . VAL A 1 84 ? -11.571 1.277 -4.743 1.00 93.62 84 VAL A O 1
ATOM 660 N N . ARG A 1 85 ? -10.150 1.622 -6.442 1.00 91.12 85 ARG A N 1
ATOM 661 C CA . ARG A 1 85 ? -10.475 3.054 -6.593 1.00 91.12 85 ARG A CA 1
ATOM 662 C C . ARG A 1 85 ? -11.930 3.304 -6.984 1.00 91.12 85 ARG A C 1
ATOM 664 O O . ARG A 1 85 ? -12.542 4.236 -6.473 1.00 91.12 85 ARG A O 1
ATOM 671 N N . LEU A 1 86 ? -12.504 2.488 -7.874 1.00 92.50 86 LEU A N 1
ATOM 672 C CA . LEU A 1 86 ? -13.916 2.608 -8.272 1.00 92.50 86 LEU A CA 1
ATOM 673 C C . LEU A 1 86 ? -14.879 2.375 -7.102 1.00 92.50 86 LEU A C 1
ATOM 675 O O . LEU A 1 86 ? -16.002 2.870 -7.132 1.00 92.50 86 LEU A O 1
ATOM 679 N N . ARG A 1 87 ? -14.433 1.644 -6.079 1.00 92.75 87 ARG A N 1
ATOM 680 C CA . ARG A 1 87 ? -15.170 1.400 -4.835 1.00 92.75 87 ARG A CA 1
ATOM 681 C C . ARG A 1 87 ? -14.941 2.476 -3.774 1.00 92.75 87 ARG A C 1
A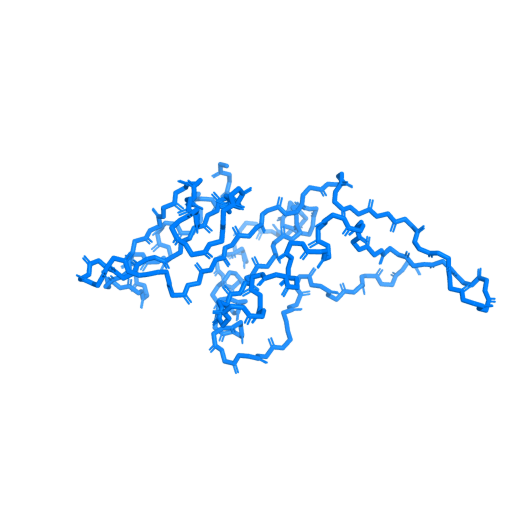TOM 683 O O . ARG A 1 87 ? -15.506 2.400 -2.693 1.00 92.75 87 ARG A O 1
ATOM 690 N N . GLY A 1 88 ? -14.166 3.510 -4.101 1.00 91.50 88 GLY A N 1
ATOM 691 C CA . GLY A 1 88 ? -13.917 4.651 -3.225 1.00 91.50 88 GLY A CA 1
ATOM 692 C C . GLY A 1 88 ? -12.821 4.417 -2.189 1.00 91.50 88 GLY A C 1
ATOM 693 O O . GLY A 1 88 ? -12.603 5.283 -1.345 1.00 91.50 88 GLY A O 1
ATOM 694 N N . TYR A 1 89 ? -12.109 3.292 -2.251 1.00 93.88 89 TYR A N 1
ATOM 695 C CA . TYR A 1 89 ? -10.992 3.043 -1.352 1.00 93.88 89 TYR A CA 1
ATOM 696 C C . TYR A 1 89 ? -9.747 3.827 -1.771 1.00 93.88 89 TYR A C 1
ATOM 698 O O . TYR A 1 89 ? -9.412 3.930 -2.956 1.00 93.88 89 TYR A O 1
ATOM 706 N N . GLN A 1 90 ? -9.024 4.324 -0.770 1.00 94.75 90 GLN A N 1
ATOM 707 C CA . GLN A 1 90 ? -7.682 4.867 -0.942 1.00 94.75 90 GLN A CA 1
ATOM 708 C C . GLN A 1 90 ? -6.672 3.722 -0.987 1.00 94.75 90 GLN A C 1
ATOM 710 O O . GLN A 1 90 ? -6.740 2.803 -0.171 1.00 94.75 90 GLN A O 1
ATOM 715 N N . LEU A 1 91 ? -5.733 3.787 -1.929 1.00 94.88 91 LEU A N 1
ATOM 716 C CA . LEU A 1 91 ? -4.753 2.733 -2.162 1.00 94.88 91 LEU A CA 1
ATOM 717 C C . LEU A 1 91 ? -3.359 3.334 -2.316 1.00 94.88 91 LEU A C 1
ATOM 719 O O . LEU A 1 91 ? -3.097 4.062 -3.276 1.00 94.88 91 LEU A O 1
ATOM 723 N N . LEU A 1 92 ? -2.474 2.995 -1.384 1.00 95.12 92 LEU A N 1
ATOM 724 C CA . LEU A 1 92 ? -1.050 3.286 -1.454 1.00 95.12 92 LEU A CA 1
ATOM 725 C C . LEU A 1 92 ? -0.320 2.058 -1.989 1.00 95.12 92 LEU A C 1
ATOM 727 O O . LEU A 1 92 ? -0.454 0.955 -1.472 1.00 95.12 92 LEU A O 1
ATOM 731 N N . SER A 1 93 ? 0.515 2.261 -2.993 1.00 93.25 93 SER A N 1
ATOM 732 C CA . SER A 1 93 ? 1.350 1.202 -3.535 1.00 93.25 93 SER A CA 1
ATOM 733 C C . SER A 1 93 ? 2.811 1.482 -3.242 1.00 93.25 93 SER A C 1
ATOM 735 O O . SER A 1 93 ? 3.337 2.529 -3.619 1.00 93.25 93 SER A O 1
ATOM 737 N N . ILE A 1 94 ? 3.458 0.546 -2.560 1.00 92.56 94 ILE A N 1
ATOM 738 C CA . ILE A 1 94 ? 4.855 0.642 -2.157 1.00 92.56 94 ILE A CA 1
ATOM 739 C C . ILE A 1 94 ? 5.670 -0.230 -3.103 1.00 92.56 94 ILE A C 1
ATOM 741 O O . ILE A 1 94 ? 5.672 -1.453 -2.971 1.00 92.56 94 ILE A O 1
ATOM 745 N N . ASP A 1 95 ? 6.410 0.392 -4.0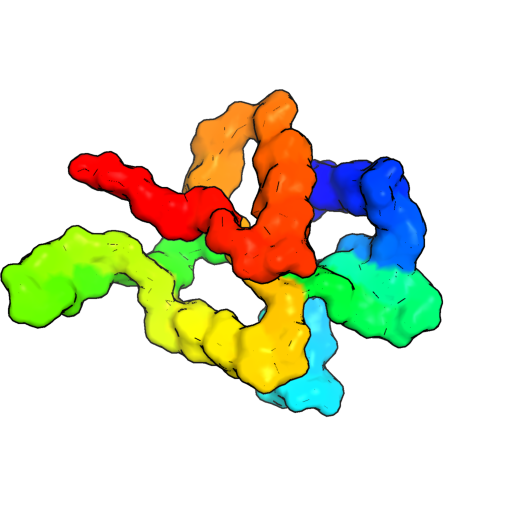23 1.00 91.00 95 ASP A N 1
ATOM 746 C CA . ASP A 1 95 ? 7.415 -0.336 -4.799 1.00 91.00 95 ASP A CA 1
ATOM 747 C C . ASP A 1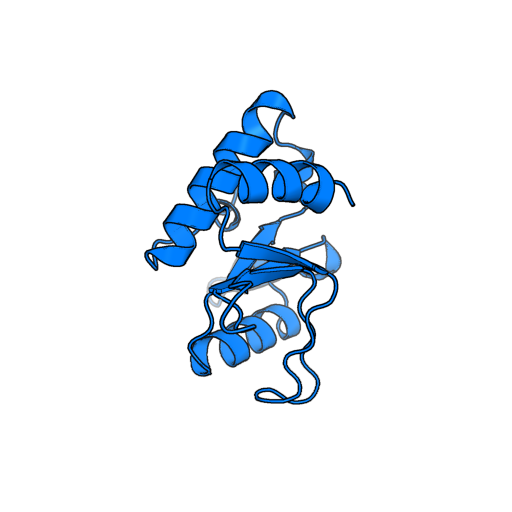 95 ? 8.504 -0.857 -3.855 1.00 91.00 95 ASP A C 1
ATOM 749 O O . ASP A 1 95 ? 9.280 -0.107 -3.250 1.00 91.00 95 ASP A O 1
ATOM 753 N N . THR A 1 96 ? 8.581 -2.178 -3.747 1.00 89.56 96 THR A N 1
ATOM 754 C CA . THR A 1 96 ? 9.528 -2.845 -2.857 1.00 89.56 96 THR A CA 1
ATOM 755 C C . THR A 1 96 ? 10.982 -2.668 -3.295 1.00 89.56 96 THR A C 1
ATOM 757 O O . THR A 1 96 ? 11.875 -2.791 -2.453 1.00 89.56 96 THR A O 1
ATOM 760 N N . ASN A 1 97 ? 11.254 -2.359 -4.567 1.00 86.81 97 ASN A N 1
ATOM 761 C CA . ASN A 1 97 ? 12.607 -2.061 -5.033 1.00 86.81 97 ASN A CA 1
ATOM 762 C C . ASN A 1 97 ? 13.054 -0.689 -4.521 1.00 86.81 97 ASN A C 1
ATOM 764 O O . ASN A 1 97 ? 14.096 -0.589 -3.867 1.00 86.81 97 ASN A O 1
ATOM 768 N N . SER A 1 98 ? 12.226 0.338 -4.729 1.00 85.75 98 SER A N 1
ATOM 769 C CA . SER A 1 98 ? 12.433 1.687 -4.185 1.00 85.75 98 SER A CA 1
ATOM 770 C C . SER A 1 98 ? 12.491 1.694 -2.651 1.00 85.75 98 SER A C 1
ATOM 772 O O . SER A 1 98 ? 13.320 2.372 -2.041 1.00 85.75 98 SER A O 1
ATOM 774 N N . TRP A 1 99 ? 11.671 0.874 -1.990 1.00 90.00 99 TRP A N 1
ATOM 775 C CA . TRP A 1 99 ? 11.733 0.693 -0.539 1.00 90.00 99 TRP A CA 1
ATOM 776 C C . TRP A 1 99 ? 13.082 0.136 -0.073 1.00 90.00 99 TRP A C 1
ATOM 778 O O . TRP A 1 99 ? 13.691 0.646 0.873 1.00 90.00 99 TRP A O 1
ATOM 788 N N . LYS A 1 100 ? 13.573 -0.911 -0.747 1.00 89.00 100 LYS A N 1
ATOM 789 C CA . LYS A 1 100 ? 14.849 -1.552 -0.410 1.00 89.00 100 LYS A CA 1
ATOM 790 C C . LYS A 1 100 ? 16.032 -0.613 -0.623 1.00 89.00 100 LYS A C 1
ATOM 792 O O . LYS A 1 100 ? 16.940 -0.627 0.206 1.00 89.00 100 LYS A O 1
ATOM 797 N N . SER A 1 101 ? 16.004 0.214 -1.668 1.00 88.44 101 SER A N 1
ATOM 798 C CA . SER A 1 101 ? 17.049 1.207 -1.942 1.00 88.44 101 SER A CA 1
ATOM 799 C C . SER A 1 101 ? 16.986 2.435 -1.023 1.00 88.44 101 SER A C 1
ATOM 801 O O . SER A 1 101 ? 17.994 3.120 -0.854 1.00 88.44 101 SER A O 1
ATOM 803 N N . THR A 1 102 ? 15.848 2.692 -0.370 1.00 88.56 102 THR A N 1
ATOM 804 C CA . THR A 1 102 ? 15.706 3.799 0.584 1.00 88.56 102 THR A CA 1
ATOM 805 C C . THR A 1 102 ? 16.480 3.516 1.883 1.00 88.56 102 THR A C 1
ATOM 807 O O . THR A 1 102 ? 16.199 2.511 2.556 1.00 88.56 102 THR A O 1
ATOM 810 N N . PRO A 1 103 ? 17.404 4.408 2.310 1.00 90.25 103 PRO A N 1
ATOM 811 C CA . PRO A 1 103 ? 18.124 4.266 3.572 1.00 90.25 103 PRO A CA 1
ATOM 812 C C . PRO A 1 103 ? 17.172 4.179 4.763 1.00 90.25 103 PRO A C 1
ATOM 814 O O . PRO A 1 103 ? 16.248 4.983 4.891 1.00 90.25 103 PRO A O 1
ATOM 817 N N . ARG A 1 104 ? 17.428 3.238 5.678 1.00 86.62 104 ARG A N 1
ATOM 818 C CA . ARG A 1 104 ? 16.541 2.967 6.819 1.00 86.62 104 ARG A CA 1
ATOM 819 C C . ARG A 1 104 ? 16.141 4.209 7.637 1.00 86.62 104 ARG A C 1
ATOM 821 O O . ARG A 1 104 ? 14.952 4.322 7.919 1.00 86.62 104 ARG A O 1
ATOM 828 N N . PRO A 1 105 ? 17.040 5.164 7.961 1.00 89.69 105 PRO A N 1
ATOM 829 C CA . PRO A 1 105 ? 16.659 6.374 8.699 1.00 89.69 105 PRO A CA 1
ATOM 830 C C . PRO A 1 105 ? 15.582 7.226 8.009 1.00 89.69 105 PRO A C 1
ATOM 832 O O . PRO A 1 105 ? 14.835 7.929 8.681 1.00 89.69 105 PRO A O 1
ATOM 835 N N . ASN A 1 106 ? 15.469 7.132 6.680 1.00 90.75 106 ASN A N 1
ATOM 836 C CA . ASN A 1 106 ? 14.550 7.937 5.875 1.00 90.75 106 ASN A CA 1
ATOM 837 C C . ASN A 1 106 ? 13.216 7.225 5.609 1.00 90.75 106 ASN A C 1
ATOM 839 O O . ASN A 1 106 ? 12.238 7.869 5.237 1.00 90.75 106 ASN A O 1
ATOM 843 N N . ARG A 1 107 ? 13.153 5.901 5.804 1.00 91.06 107 ARG A N 1
ATOM 844 C CA . ARG A 1 107 ? 11.977 5.075 5.482 1.00 91.06 107 ARG A CA 1
ATOM 845 C C . ARG A 1 107 ? 10.720 5.513 6.230 1.00 91.06 107 ARG A C 1
ATOM 847 O O . ARG A 1 107 ? 9.645 5.560 5.642 1.00 91.06 107 ARG A O 1
ATOM 854 N N . ARG A 1 108 ? 10.856 5.869 7.510 1.00 90.62 108 ARG A N 1
ATOM 855 C CA . ARG A 1 108 ? 9.735 6.332 8.340 1.00 90.62 108 ARG A CA 1
ATOM 856 C C . ARG A 1 108 ? 9.129 7.634 7.810 1.00 90.62 108 ARG A C 1
ATOM 858 O O . ARG A 1 108 ? 7.911 7.751 7.720 1.00 90.62 108 ARG A O 1
ATOM 865 N N . GLU A 1 109 ? 9.978 8.593 7.453 1.00 90.69 109 GLU A N 1
ATOM 866 C CA . GLU A 1 109 ? 9.544 9.882 6.908 1.00 90.69 109 GLU A CA 1
ATOM 867 C C . GLU A 1 109 ? 8.917 9.731 5.518 1.00 90.69 109 GLU A C 1
ATOM 869 O O . GLU A 1 109 ? 7.898 10.359 5.223 1.00 90.69 109 GLU A O 1
ATOM 874 N N . LEU A 1 110 ? 9.478 8.840 4.696 1.00 90.94 110 LEU A N 1
ATOM 875 C CA . LEU A 1 110 ? 8.914 8.484 3.400 1.00 90.94 110 LEU A CA 1
ATOM 876 C C . LEU A 1 110 ? 7.508 7.889 3.554 1.00 90.94 110 LEU A C 1
ATOM 878 O O . LEU A 1 110 ? 6.572 8.412 2.961 1.00 90.94 110 LEU A O 1
ATOM 882 N N . LEU A 1 111 ? 7.325 6.872 4.409 1.00 92.94 111 LEU A N 1
ATOM 883 C CA . LEU A 1 111 ? 5.997 6.299 4.677 1.00 92.94 111 LEU A CA 1
ATOM 884 C C . LEU A 1 111 ? 5.004 7.359 5.155 1.00 92.94 111 LEU A C 1
ATOM 886 O O . LEU A 1 111 ? 3.876 7.400 4.674 1.00 92.94 111 LEU A O 1
ATOM 890 N N . ARG A 1 112 ? 5.417 8.233 6.080 1.00 92.94 112 ARG A N 1
ATOM 891 C CA . ARG A 1 112 ? 4.567 9.320 6.585 1.00 92.94 112 ARG A CA 1
ATOM 892 C C . ARG A 1 112 ? 4.092 10.232 5.457 1.00 92.94 112 ARG A C 1
ATOM 894 O O . ARG A 1 112 ? 2.904 10.556 5.390 1.00 92.94 112 ARG A O 1
ATOM 901 N N . THR A 1 113 ? 5.019 10.643 4.598 1.00 92.31 113 THR A N 1
ATOM 902 C CA . THR A 1 113 ? 4.739 11.519 3.456 1.00 92.31 113 THR A CA 1
ATOM 903 C C . THR A 1 113 ? 3.766 10.853 2.491 1.00 92.31 113 THR A C 1
ATOM 905 O O . THR A 1 113 ? 2.764 11.456 2.127 1.00 92.31 113 THR A O 1
ATOM 908 N N . GLU A 1 114 ? 4.004 9.589 2.156 1.00 92.44 114 GLU A N 1
ATOM 909 C CA . GLU A 1 114 ? 3.223 8.830 1.174 1.00 92.44 114 GLU A CA 1
ATOM 910 C C . GLU A 1 114 ? 1.810 8.508 1.661 1.00 92.44 114 GLU A C 1
ATOM 912 O O . GLU A 1 114 ? 0.841 8.681 0.924 1.00 92.44 114 GLU A O 1
ATOM 917 N N . ILE A 1 115 ? 1.670 8.109 2.929 1.00 94.50 115 ILE A N 1
ATOM 918 C CA . ILE A 1 115 ? 0.364 7.925 3.576 1.00 94.50 115 ILE A CA 1
ATOM 919 C C . ILE A 1 115 ? -0.411 9.244 3.546 1.00 94.50 115 ILE A C 1
ATOM 921 O O . ILE A 1 115 ? -1.569 9.277 3.137 1.00 94.50 115 ILE A O 1
ATOM 925 N N . THR A 1 116 ? 0.233 10.348 3.935 1.00 92.62 116 THR A N 1
ATOM 926 C CA . THR A 1 116 ? -0.415 11.666 3.971 1.00 92.62 116 THR A CA 1
ATOM 927 C C . THR A 1 116 ? -0.831 12.135 2.577 1.00 92.62 116 THR A C 1
ATOM 929 O O . THR A 1 116 ? -1.941 12.640 2.424 1.00 92.62 116 THR A O 1
ATOM 932 N N . ALA A 1 117 ? 0.033 11.967 1.574 1.00 91.75 117 ALA A N 1
ATOM 933 C CA . ALA A 1 117 ? -0.257 12.319 0.188 1.00 91.75 117 ALA A CA 1
ATOM 934 C C . ALA A 1 117 ? -1.437 11.496 -0.349 1.00 91.75 117 ALA A C 1
ATOM 936 O O . ALA A 1 117 ? -2.412 12.061 -0.843 1.00 91.75 117 ALA A O 1
ATOM 937 N N . THR A 1 118 ? -1.409 10.176 -0.143 1.00 93.00 118 THR A N 1
ATOM 938 C CA . THR A 1 118 ? -2.471 9.271 -0.609 1.00 93.00 118 THR A CA 1
ATOM 939 C C . THR A 1 118 ? -3.821 9.622 0.013 1.00 93.00 118 THR A C 1
ATOM 941 O O . THR A 1 118 ? -4.813 9.742 -0.697 1.00 93.00 118 THR A O 1
ATOM 944 N N . LEU A 1 119 ? -3.868 9.883 1.323 1.00 91.19 119 LEU A N 1
ATOM 945 C CA . LEU A 1 119 ? -5.105 10.271 2.015 1.00 91.19 119 LEU A CA 1
ATOM 946 C C . LEU A 1 119 ? -5.673 11.620 1.545 1.00 91.19 119 LEU A C 1
ATOM 948 O O . LEU A 1 119 ? -6.872 11.859 1.671 1.00 91.19 119 LEU A O 1
ATOM 952 N N . LYS A 1 120 ? -4.833 12.507 1.002 1.00 90.44 120 LYS A N 1
ATOM 953 C CA . LYS A 1 120 ? -5.256 13.779 0.396 1.00 90.44 120 LYS A CA 1
ATOM 954 C C . LYS A 1 120 ? -5.628 13.652 -1.084 1.00 90.44 120 LYS A C 1
ATOM 956 O O . LYS A 1 120 ? -6.053 14.641 -1.678 1.00 90.44 120 LYS A O 1
ATOM 961 N N . GLY A 1 121 ? -5.469 12.469 -1.681 1.00 82.69 121 GLY A N 1
ATOM 962 C CA . GLY A 1 121 ? -5.632 12.258 -3.120 1.00 82.69 121 GLY A CA 1
ATOM 963 C C . GLY A 1 121 ? -4.513 12.883 -3.962 1.00 82.69 121 GLY A C 1
ATOM 964 O O . GLY A 1 121 ? -4.720 13.155 -5.142 1.00 82.69 121 GLY A O 1
ATOM 965 N N . GLU A 1 122 ? -3.349 13.144 -3.363 1.00 80.81 122 GLU A N 1
ATOM 966 C CA . GLU A 1 122 ? -2.152 13.621 -4.058 1.00 80.81 122 GLU A CA 1
ATOM 967 C C . GLU A 1 122 ? -1.399 12.443 -4.710 1.00 80.81 122 GLU A C 1
ATOM 969 O O . GLU A 1 122 ? -1.549 11.283 -4.321 1.00 80.81 122 GLU A O 1
ATOM 974 N N . GLU A 1 123 ? -0.588 12.726 -5.732 1.00 66.06 123 GLU A N 1
ATOM 975 C CA . GLU A 1 123 ? 0.144 11.698 -6.479 1.00 66.06 123 GLU A CA 1
ATOM 976 C C . GLU A 1 123 ? 1.314 11.128 -5.646 1.00 66.06 123 GLU A C 1
ATOM 978 O O . GLU A 1 123 ? 2.199 11.870 -5.216 1.00 66.06 123 GLU A O 1
ATOM 983 N N . ALA A 1 124 ? 1.318 9.809 -5.416 1.00 62.41 124 ALA A N 1
ATOM 984 C CA . ALA A 1 124 ? 2.323 9.114 -4.602 1.00 62.41 124 ALA A CA 1
ATOM 985 C C . ALA A 1 124 ? 3.724 9.126 -5.247 1.00 62.41 124 ALA A C 1
ATOM 987 O O . ALA A 1 124 ? 3.876 8.913 -6.455 1.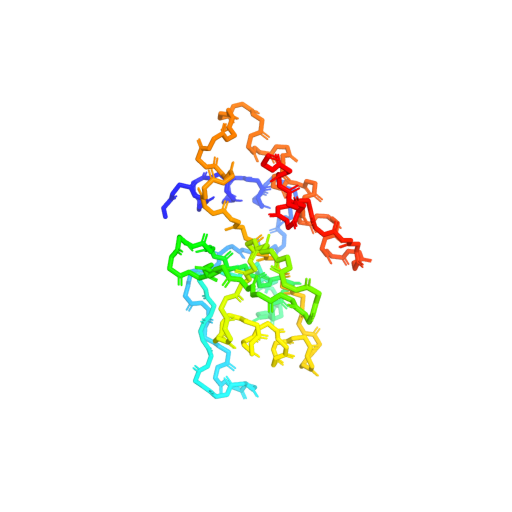00 62.41 124 ALA A O 1
ATOM 988 N N . THR A 1 125 ? 4.775 9.318 -4.445 1.00 60.81 125 THR A N 1
ATOM 989 C CA . THR A 1 125 ? 6.160 9.409 -4.941 1.00 60.81 125 THR A CA 1
ATOM 990 C C . THR A 1 125 ? 6.788 8.056 -5.284 1.00 60.81 125 THR A C 1
ATOM 992 O O . THR A 1 125 ? 7.620 8.020 -6.190 1.00 60.81 125 THR A O 1
ATOM 995 N N . PHE A 1 126 ? 6.342 6.941 -4.690 1.00 60.25 126 PHE A N 1
ATOM 996 C CA . PHE A 1 126 ? 6.743 5.573 -5.079 1.00 60.25 126 PHE A CA 1
ATOM 997 C C . PHE A 1 126 ? 6.443 5.220 -6.544 1.00 60.25 126 PHE A C 1
ATOM 999 O O . PHE A 1 126 ? 6.981 4.247 -7.065 1.00 60.25 126 PHE A O 1
ATOM 1006 N N . LEU A 1 127 ? 5.586 5.995 -7.214 1.00 51.06 127 LEU A N 1
ATOM 1007 C CA . LEU A 1 127 ? 5.231 5.798 -8.617 1.00 51.06 127 LEU A CA 1
ATOM 1008 C C . LEU A 1 127 ? 6.014 6.698 -9.573 1.00 51.06 127 LEU A C 1
ATOM 1010 O O . LEU A 1 127 ? 5.821 6.583 -10.784 1.00 51.06 127 LEU A O 1
ATOM 1014 N N . LYS A 1 128 ? 6.894 7.582 -9.077 1.00 43.97 128 LYS A N 1
ATOM 1015 C CA . LYS A 1 128 ? 7.719 8.391 -9.975 1.00 43.97 128 LYS A CA 1
ATOM 1016 C C . LYS A 1 128 ? 8.712 7.470 -10.688 1.00 43.97 128 LYS A C 1
ATOM 1018 O O . LYS A 1 128 ? 9.538 6.853 -10.015 1.00 43.97 128 LYS A O 1
ATOM 1023 N N . PRO A 1 129 ? 8.659 7.371 -12.030 1.00 38.41 129 PRO A N 1
ATOM 1024 C CA . PRO A 1 129 ? 9.649 6.613 -12.769 1.00 38.41 129 PRO A CA 1
ATOM 1025 C C . PRO A 1 129 ? 11.022 7.202 -12.455 1.00 38.41 129 PRO A C 1
ATOM 1027 O O . PRO A 1 129 ? 11.246 8.397 -12.653 1.00 38.41 129 PRO A O 1
ATOM 1030 N N . VAL A 1 130 ? 11.945 6.376 -11.965 1.00 37.22 130 VAL A N 1
ATOM 1031 C CA . VAL A 1 130 ? 13.359 6.738 -12.014 1.00 37.22 130 VAL A CA 1
ATOM 1032 C C . VAL A 1 130 ? 13.728 6.681 -13.490 1.00 37.22 130 VAL A C 1
ATOM 1034 O O . VAL A 1 130 ? 13.676 5.610 -14.096 1.00 37.22 130 VAL A O 1
ATOM 1037 N N . SER A 1 131 ? 14.001 7.838 -14.092 1.00 28.81 131 SER A N 1
ATOM 1038 C CA . SER A 1 131 ? 14.528 7.919 -15.452 1.00 28.81 131 SER A CA 1
ATOM 1039 C C . SER A 1 131 ? 15.769 7.029 -15.532 1.00 28.81 131 SER A C 1
ATOM 1041 O O . SER A 1 131 ? 16.694 7.207 -14.737 1.00 28.81 131 SER A O 1
ATOM 1043 N N . ALA A 1 132 ? 15.748 6.051 -16.439 1.00 30.55 132 ALA A N 1
ATOM 1044 C CA . ALA A 1 132 ? 16.926 5.265 -16.793 1.00 30.55 132 ALA A CA 1
ATOM 1045 C C . ALA A 1 132 ? 17.927 6.117 -17.585 1.00 30.55 132 ALA A C 1
ATOM 1047 O O . ALA A 1 132 ? 17.465 6.984 -18.365 1.00 30.55 132 ALA A O 1
#

Radius of gyration: 15.28 Å; chains: 1; bounding box: 36×26×48 Å

Organism: Perkinsus olseni (NCBI:txid32597)

Sequence (132 aa):
DEVLRELVPLVSDLYPRWEVVSEYDLSSDVPGVVCDLALVDKTTRQPELLIEADGAAHFVHCVESDGSRRLGQDGKTELLRRIVRLRGYQLLSIDTNSWKSTPRPNRRELLRTEITATLKGEEATFLKPVSA